Protein AF-A0A8S2SV08-F1 (afdb_monomer_lite)

Sequence (127 aa):
MDIYLVGAIEDIVTRWVYQTGHYVERRFGWDCHGLPVEYEIDKTLDIKGSEDVAKMDIATSTDHCRKIAMRYAQELEVMPYSMGCCTPLSNFEAGQNYKDTDDPIVWVSFSIVLDPTVKLVAWTTTP

pLDDT: mean 77.95, std 9.75, range [37.47, 92.69]

Organism: NCBI:txid392030

Foldseek 3Di:
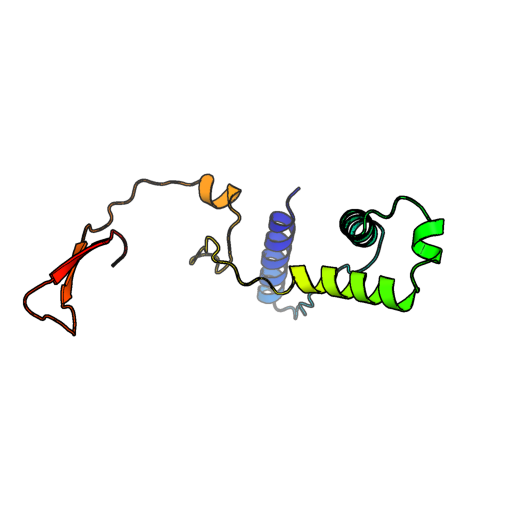DDPVVVVVVVVVVQVVCVVVVDDDDDDDDDDLDDDVLLVVVCVVVVPDDPVVVVVDDPVVSVVSSVVVSVVVVDDDDDFDADPVVRDGDDPVVVPPDDDDDDFDKDKDWDADPVHRVDIDIDIDSPD

Secondary structure (DSSP, 8-state):
--HHHHHHHHHHHHHHHHHTT------------SHHHHHHHHHHHT--SHHHHHHS-HHHHHHHHHHHHHHTTT------EETTTTEE--HHHHHTT--------EEEEEE-SS-TT-EEEEEES--

Structure (mmCIF, N/CA/C/O backbone):
data_AF-A0A8S2SV08-F1
#
_entry.id   AF-A0A8S2SV08-F1
#
loop_
_atom_site.group_PDB
_atom_site.id
_atom_site.type_symbol
_atom_site.label_atom_id
_atom_site.label_alt_id
_atom_site.label_comp_id
_atom_site.label_asym_id
_atom_site.label_entity_id
_atom_site.label_seq_id
_atom_site.pdbx_PDB_ins_code
_atom_site.Cartn_x
_atom_site.Cartn_y
_atom_site.Cartn_z
_atom_si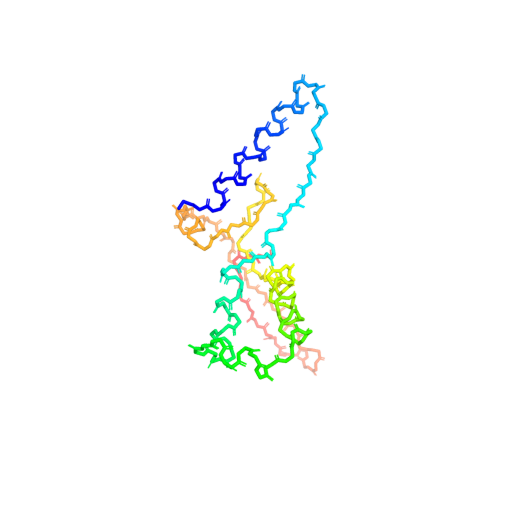te.occupancy
_atom_site.B_iso_or_equiv
_atom_site.auth_seq_id
_atom_site.auth_comp_id
_atom_site.auth_asym_id
_atom_site.auth_atom_id
_atom_site.pdbx_PDB_model_num
ATOM 1 N N . MET A 1 1 ? 17.886 5.014 -2.072 1.00 41.81 1 MET A N 1
ATOM 2 C CA . MET A 1 1 ? 17.356 6.346 -1.722 1.00 41.81 1 MET A CA 1
ATOM 3 C C . MET A 1 1 ? 15.935 6.331 -2.229 1.00 41.81 1 MET A C 1
ATOM 5 O O . MET A 1 1 ? 15.742 6.321 -3.437 1.00 41.81 1 MET A O 1
ATOM 9 N N . ASP A 1 2 ? 14.991 6.097 -1.326 1.00 37.47 2 ASP A N 1
ATOM 10 C CA . ASP A 1 2 ? 13.635 5.685 -1.684 1.00 37.47 2 ASP A CA 1
ATOM 11 C C . ASP A 1 2 ? 12.839 6.828 -2.314 1.00 37.47 2 ASP A C 1
ATOM 13 O O . ASP A 1 2 ? 12.913 7.972 -1.860 1.00 37.47 2 ASP A O 1
ATOM 17 N N . ILE A 1 3 ? 12.046 6.504 -3.339 1.00 53.31 3 ILE A N 1
ATOM 18 C CA . ILE A 1 3 ? 11.173 7.451 -4.054 1.00 53.31 3 ILE A CA 1
ATOM 19 C C . ILE A 1 3 ? 10.211 8.193 -3.104 1.00 53.31 3 ILE A C 1
ATOM 21 O O . ILE A 1 3 ? 9.775 9.306 -3.388 1.00 53.31 3 ILE A O 1
ATOM 25 N N . TYR A 1 4 ? 9.923 7.596 -1.945 1.00 49.12 4 TYR A N 1
ATOM 26 C CA . TYR A 1 4 ? 8.998 8.104 -0.935 1.00 49.12 4 TYR A CA 1
ATOM 27 C C . TYR A 1 4 ? 9.559 9.288 -0.142 1.00 49.12 4 TYR A C 1
ATOM 29 O O . TYR A 1 4 ? 8.818 10.220 0.167 1.00 49.12 4 TYR A O 1
ATOM 37 N N . LEU A 1 5 ? 10.871 9.311 0.126 1.00 65.62 5 LEU A N 1
ATOM 38 C CA . LEU A 1 5 ? 11.511 10.459 0.776 1.00 65.62 5 LEU A CA 1
ATOM 39 C C . LEU A 1 5 ? 11.442 11.693 -0.131 1.00 65.62 5 LEU A C 1
ATOM 41 O O . LEU A 1 5 ? 11.188 12.797 0.342 1.00 65.62 5 LEU A O 1
ATOM 45 N N . VAL A 1 6 ? 11.630 11.492 -1.437 1.00 71.31 6 VAL A N 1
ATOM 46 C CA . VAL A 1 6 ? 11.546 12.564 -2.435 1.00 71.31 6 VAL A CA 1
ATOM 47 C C . VAL A 1 6 ? 10.114 13.097 -2.519 1.00 71.31 6 VAL A C 1
ATOM 49 O O . VAL A 1 6 ? 9.914 14.299 -2.363 1.00 71.31 6 VAL A O 1
ATOM 52 N N . GLY A 1 7 ? 9.116 12.213 -2.637 1.00 72.25 7 GLY A N 1
ATOM 53 C CA . GLY A 1 7 ? 7.706 12.615 -2.686 1.00 72.25 7 GLY A CA 1
ATOM 54 C C . GLY A 1 7 ? 7.225 13.350 -1.426 1.00 72.25 7 GLY A C 1
ATOM 55 O O . GLY A 1 7 ? 6.528 14.358 -1.527 1.00 72.25 7 GLY A O 1
ATOM 56 N N . ALA A 1 8 ? 7.638 12.904 -0.234 1.00 76.19 8 ALA A N 1
ATOM 57 C CA . ALA A 1 8 ? 7.296 13.574 1.021 1.00 76.19 8 ALA A CA 1
ATOM 58 C C . ALA A 1 8 ? 7.920 14.976 1.121 1.00 76.19 8 ALA A C 1
ATOM 60 O O . ALA A 1 8 ? 7.260 15.922 1.553 1.00 76.19 8 ALA A O 1
ATOM 61 N N . ILE A 1 9 ? 9.177 15.132 0.694 1.00 78.81 9 ILE A N 1
ATOM 62 C CA . ILE A 1 9 ? 9.850 16.436 0.658 1.00 78.81 9 ILE A CA 1
ATOM 63 C C . ILE A 1 9 ? 9.143 17.376 -0.328 1.00 78.81 9 ILE A C 1
ATOM 65 O O . ILE A 1 9 ? 8.873 18.525 0.022 1.00 78.81 9 ILE A O 1
ATOM 69 N N . GLU A 1 10 ? 8.797 16.903 -1.527 1.00 81.81 10 GLU A N 1
ATOM 70 C CA . GLU A 1 10 ? 8.080 17.700 -2.531 1.00 81.81 10 GLU A CA 1
ATOM 71 C C . GLU A 1 10 ? 6.695 18.157 -2.033 1.00 81.81 10 GLU A C 1
ATOM 73 O O . GLU A 1 10 ? 6.328 19.326 -2.197 1.00 81.81 10 GLU A O 1
ATOM 78 N N . ASP A 1 11 ? 5.936 17.294 -1.350 1.00 83.00 11 ASP A N 1
ATOM 79 C CA . ASP A 1 11 ? 4.639 17.677 -0.775 1.00 83.00 11 ASP A CA 1
ATOM 80 C C . ASP A 1 11 ? 4.790 18.706 0.360 1.00 83.00 11 ASP A C 1
ATOM 82 O O . ASP A 1 11 ? 4.128 19.749 0.348 1.00 83.00 11 ASP A O 1
ATOM 86 N N . ILE A 1 12 ? 5.716 18.481 1.301 1.00 83.44 12 ILE A N 1
ATOM 87 C CA . ILE A 1 12 ? 5.975 19.401 2.423 1.00 83.44 12 ILE A CA 1
ATOM 88 C C . ILE A 1 12 ? 6.385 20.785 1.909 1.00 83.44 12 ILE A C 1
ATOM 90 O O . ILE A 1 12 ? 5.833 21.802 2.342 1.00 83.44 12 ILE A O 1
ATOM 94 N N . VAL A 1 13 ? 7.323 20.837 0.961 1.00 87.00 13 VAL A N 1
ATOM 95 C CA . VAL A 1 13 ? 7.821 22.097 0.399 1.00 87.00 13 VAL A CA 1
ATOM 96 C C . VAL A 1 13 ? 6.707 22.826 -0.346 1.00 87.00 13 VAL A C 1
ATOM 98 O O . VAL A 1 13 ? 6.473 24.008 -0.093 1.00 87.00 13 VAL A O 1
ATOM 101 N N . THR A 1 14 ? 5.959 22.143 -1.218 1.00 81.69 14 THR A N 1
ATOM 102 C CA . THR A 1 14 ? 4.886 22.804 -1.978 1.00 81.69 14 THR A CA 1
ATOM 103 C C . THR A 1 14 ? 3.746 23.296 -1.080 1.00 81.69 14 THR A C 1
ATOM 105 O O . THR A 1 14 ? 3.138 24.327 -1.376 1.00 81.69 14 THR A O 1
ATOM 108 N N . ARG A 1 15 ? 3.440 22.608 0.031 1.00 82.56 15 ARG A N 1
ATOM 109 C CA . ARG A 1 15 ? 2.463 23.069 1.038 1.00 82.56 15 ARG A CA 1
ATOM 110 C C . ARG A 1 15 ? 2.940 24.307 1.785 1.00 82.56 15 ARG A C 1
ATOM 112 O O . ARG A 1 15 ? 2.164 25.249 1.937 1.00 82.56 15 ARG A O 1
ATOM 119 N N . TRP A 1 16 ? 4.201 24.326 2.206 1.00 85.81 16 TRP A N 1
ATOM 120 C CA . TRP A 1 16 ? 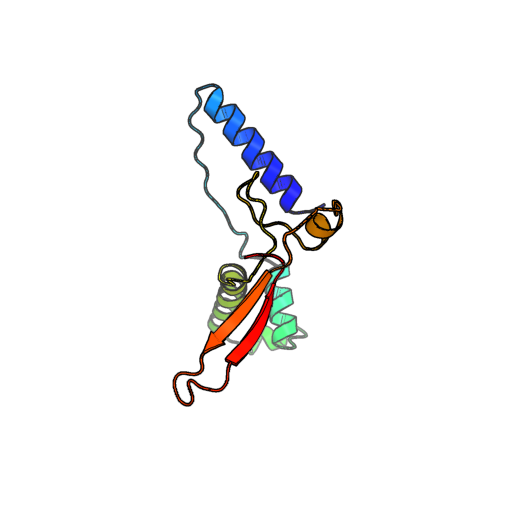4.795 25.491 2.857 1.00 85.81 16 TRP A CA 1
ATOM 121 C C . TRP A 1 16 ? 4.781 26.717 1.929 1.00 85.81 16 TRP A C 1
ATOM 123 O O . TRP A 1 16 ? 4.331 27.794 2.321 1.00 85.81 16 TRP A O 1
ATOM 133 N N . VAL A 1 17 ? 5.161 26.546 0.657 1.00 86.62 17 VAL A N 1
ATOM 134 C CA . VAL A 1 17 ? 5.121 27.625 -0.347 1.00 86.62 17 VAL A CA 1
ATOM 135 C C . VAL A 1 17 ? 3.687 28.125 -0.579 1.00 86.62 17 VAL A C 1
ATOM 137 O O . VAL A 1 17 ? 3.462 29.332 -0.647 1.00 86.62 17 VAL A O 1
ATOM 140 N N . TYR A 1 18 ? 2.692 27.236 -0.596 1.00 86.25 18 TYR A N 1
ATOM 141 C CA . TYR A 1 18 ? 1.286 27.640 -0.693 1.00 86.25 18 TYR A CA 1
ATOM 142 C C . TYR A 1 18 ? 0.820 28.466 0.521 1.00 86.25 18 TYR A C 1
ATOM 144 O O . TYR A 1 18 ? 0.161 29.493 0.364 1.00 86.25 18 TYR A O 1
ATOM 152 N N . GLN A 1 19 ? 1.212 28.072 1.738 1.00 87.25 19 GLN A N 1
ATOM 153 C CA . GLN A 1 19 ? 0.885 28.805 2.971 1.00 87.25 19 GLN A CA 1
ATOM 154 C C . GLN A 1 19 ? 1.526 30.199 3.046 1.00 87.25 19 GLN A C 1
ATOM 156 O O . GLN A 1 19 ? 0.990 31.079 3.714 1.00 87.25 19 GLN A O 1
ATOM 161 N N . THR A 1 20 ? 2.635 30.429 2.338 1.00 90.94 20 THR A N 1
ATOM 162 C CA . THR A 1 20 ? 3.275 31.755 2.237 1.00 90.94 20 THR A CA 1
ATOM 163 C C . THR A 1 20 ? 2.620 32.680 1.200 1.00 90.94 20 THR A C 1
ATOM 165 O O . THR A 1 20 ? 3.116 33.780 0.969 1.00 90.94 20 THR A O 1
ATOM 168 N N . GLY A 1 21 ? 1.494 32.272 0.599 1.00 90.69 21 GLY A N 1
ATOM 169 C CA . GLY A 1 21 ? 0.694 33.096 -0.316 1.00 90.69 21 GLY A CA 1
ATOM 170 C C . GLY A 1 21 ? 1.013 32.913 -1.802 1.00 90.69 21 GLY A C 1
ATOM 171 O O . GLY A 1 21 ? 0.504 33.668 -2.629 1.00 90.69 21 GLY A O 1
ATOM 172 N N . HIS A 1 22 ? 1.831 31.922 -2.161 1.00 92.00 22 HIS A N 1
ATOM 173 C CA . HIS A 1 22 ? 2.180 31.634 -3.551 1.00 92.00 22 HIS A CA 1
ATOM 174 C C . HIS A 1 22 ? 1.219 30.612 -4.170 1.00 92.00 22 HIS A C 1
ATOM 176 O O . HIS A 1 22 ? 0.785 29.658 -3.523 1.00 92.00 22 HIS A O 1
ATOM 182 N N . TYR A 1 23 ? 0.929 30.765 -5.461 1.00 88.19 23 TYR A N 1
ATOM 183 C CA . TYR A 1 23 ? 0.210 29.749 -6.225 1.00 88.19 23 TYR A CA 1
ATOM 184 C C . TYR A 1 23 ? 1.189 28.681 -6.722 1.00 88.19 23 TYR A C 1
ATOM 186 O O . TYR A 1 23 ? 2.136 28.994 -7.442 1.00 88.19 23 TYR A O 1
ATOM 194 N N . VAL A 1 24 ? 0.956 27.424 -6.336 1.00 83.25 24 VAL A N 1
ATOM 195 C CA . VAL A 1 24 ? 1.801 26.284 -6.717 1.00 83.25 24 VAL A CA 1
ATOM 196 C C . VAL A 1 24 ? 0.970 25.286 -7.509 1.00 83.25 24 VAL A C 1
ATOM 198 O O . VAL A 1 24 ? 0.114 24.594 -6.952 1.00 83.25 24 VAL A O 1
ATOM 201 N N . GLU A 1 25 ? 1.234 25.206 -8.811 1.00 83.44 25 GLU A N 1
ATOM 202 C CA . GLU A 1 25 ? 0.655 24.187 -9.681 1.00 83.44 25 GLU A CA 1
ATOM 203 C C . GLU A 1 25 ? 1.413 22.865 -9.503 1.00 83.44 25 GLU A C 1
ATOM 205 O O . GLU A 1 25 ? 2.636 22.817 -9.626 1.00 83.44 25 GLU A O 1
ATOM 210 N N . ARG A 1 26 ? 0.688 21.783 -9.206 1.00 81.44 26 ARG A N 1
ATOM 211 C CA . ARG A 1 26 ? 1.256 20.441 -9.031 1.00 81.44 26 ARG A CA 1
ATOM 212 C C . ARG A 1 26 ? 0.836 19.576 -10.214 1.00 81.44 26 ARG A C 1
ATOM 214 O O . ARG A 1 26 ? -0.327 19.187 -10.295 1.00 81.44 26 ARG A O 1
ATOM 221 N N . ARG A 1 27 ? 1.763 19.288 -11.133 1.00 75.81 27 ARG A N 1
ATOM 222 C CA . ARG A 1 27 ? 1.540 18.350 -12.244 1.00 75.81 27 ARG A CA 1
ATOM 223 C C . ARG A 1 27 ? 2.394 17.114 -12.050 1.00 75.81 27 ARG A C 1
ATOM 225 O O . ARG A 1 27 ? 3.612 17.214 -11.964 1.00 75.81 27 ARG A O 1
ATOM 232 N N . PHE A 1 28 ? 1.737 15.964 -12.006 1.00 71.62 28 PHE A N 1
ATOM 233 C CA . PHE A 1 28 ? 2.422 14.686 -11.930 1.00 71.62 28 PHE A CA 1
ATOM 234 C C . PHE A 1 28 ? 2.968 14.306 -13.312 1.00 71.62 28 PHE A C 1
ATOM 236 O O . PHE A 1 28 ? 2.249 14.405 -14.308 1.00 71.62 28 PHE A O 1
ATOM 243 N N . GLY A 1 29 ? 4.233 13.893 -13.369 1.00 75.19 29 GLY A N 1
ATOM 244 C CA . GLY A 1 29 ? 4.902 13.442 -14.585 1.00 75.19 29 GLY A CA 1
ATOM 245 C C . GLY A 1 29 ? 5.419 12.023 -14.405 1.00 75.19 29 GLY A C 1
ATOM 246 O O . GLY A 1 29 ? 5.971 11.695 -13.360 1.00 75.19 29 GLY A O 1
ATOM 247 N N . TRP A 1 30 ? 5.239 11.195 -15.427 1.00 74.00 30 TRP A N 1
ATOM 248 C CA . TRP A 1 30 ? 5.806 9.853 -15.485 1.00 74.00 30 TRP A CA 1
ATOM 249 C C . TRP A 1 30 ? 6.944 9.843 -16.498 1.00 74.00 30 TRP A C 1
ATOM 251 O O . TRP A 1 30 ? 6.782 10.365 -17.604 1.00 74.00 30 TRP A O 1
ATOM 261 N N . ASP A 1 31 ? 8.074 9.241 -16.136 1.00 73.88 31 ASP A N 1
ATOM 262 C CA . ASP A 1 31 ? 9.104 8.904 -17.113 1.00 73.88 31 ASP A CA 1
ATOM 263 C C . ASP A 1 31 ? 8.756 7.550 -17.737 1.00 73.88 31 ASP A C 1
ATOM 265 O O . ASP A 1 31 ? 8.875 6.501 -17.106 1.00 73.88 31 ASP A O 1
ATOM 269 N N . CYS A 1 32 ? 8.215 7.591 -18.953 1.00 69.62 32 CYS A N 1
ATOM 270 C CA . CYS A 1 32 ? 7.719 6.410 -19.659 1.00 69.62 32 CYS A CA 1
ATOM 271 C C . CYS A 1 32 ? 8.684 5.913 -20.742 1.00 69.62 32 CYS A C 1
ATOM 273 O O . CYS A 1 32 ? 8.310 5.036 -21.522 1.00 69.62 32 CYS A O 1
ATOM 275 N N . HIS A 1 33 ? 9.883 6.493 -20.842 1.00 74.31 33 HIS A N 1
ATOM 276 C CA . HIS A 1 33 ? 10.848 6.178 -21.891 1.00 74.31 33 HIS A CA 1
ATOM 277 C C . HIS A 1 33 ? 12.173 5.665 -21.319 1.00 74.31 33 HIS A C 1
ATOM 279 O O . HIS A 1 33 ? 12.507 5.869 -20.157 1.00 74.31 33 HIS A O 1
ATOM 285 N N . GLY A 1 34 ? 12.959 5.031 -22.190 1.00 77.50 34 GLY A N 1
ATOM 286 C CA . GLY A 1 34 ? 14.353 4.699 -21.931 1.00 77.50 34 GLY A CA 1
ATOM 287 C C . GLY A 1 34 ? 14.618 3.241 -21.566 1.00 77.50 34 GLY A C 1
ATOM 288 O O . GLY A 1 34 ? 13.721 2.407 -21.438 1.00 77.50 34 GLY A O 1
ATOM 289 N N . LEU A 1 35 ? 15.911 2.977 -21.375 1.00 73.00 35 LEU A N 1
ATOM 290 C CA . LEU A 1 35 ? 16.495 1.655 -21.142 1.00 73.00 35 LEU A CA 1
ATOM 291 C C . LEU A 1 35 ? 15.839 0.841 -20.010 1.00 73.00 35 LEU A C 1
ATOM 293 O O . LEU A 1 35 ? 15.756 -0.372 -20.164 1.00 73.00 35 LEU A O 1
ATOM 297 N N . PRO A 1 36 ? 15.363 1.426 -18.890 1.00 73.00 36 PRO A N 1
ATOM 298 C CA . PRO A 1 36 ? 14.710 0.640 -17.842 1.00 73.00 36 PRO A CA 1
ATOM 299 C C . PRO A 1 36 ? 13.411 -0.031 -18.306 1.00 73.00 36 PRO A C 1
ATOM 301 O O . PRO A 1 36 ? 13.198 -1.205 -18.018 1.00 73.00 36 PRO A O 1
ATOM 304 N N . VAL A 1 37 ? 12.577 0.693 -19.061 1.00 72.12 37 VAL A N 1
ATOM 305 C CA . VAL A 1 37 ? 11.311 0.168 -19.599 1.00 72.12 37 VAL A CA 1
ATOM 306 C C . VAL A 1 37 ? 11.591 -0.866 -20.689 1.00 72.12 37 VAL A C 1
ATOM 308 O O . VAL A 1 37 ? 10.985 -1.933 -20.695 1.00 72.12 37 VAL A O 1
ATOM 311 N N . GLU A 1 38 ? 12.554 -0.587 -21.570 1.00 76.50 38 GLU A N 1
ATOM 312 C CA . GLU A 1 38 ? 12.981 -1.515 -22.628 1.00 76.50 38 GLU A CA 1
ATOM 313 C C . GLU A 1 38 ? 13.544 -2.821 -22.044 1.00 76.50 38 GLU A C 1
ATOM 315 O O . GLU A 1 38 ? 13.182 -3.910 -22.480 1.00 76.50 38 GLU A O 1
ATOM 320 N N . TYR A 1 39 ? 14.333 -2.739 -20.972 1.00 79.00 39 TYR A N 1
ATOM 321 C CA . TYR A 1 39 ? 14.927 -3.907 -20.324 1.00 79.00 39 TYR A CA 1
ATOM 322 C C . TYR A 1 39 ? 13.898 -4.833 -19.649 1.00 79.00 39 TYR A C 1
ATOM 324 O O . TYR A 1 39 ? 14.075 -6.054 -19.615 1.00 79.00 39 TYR A O 1
ATOM 332 N N . GLU A 1 40 ? 12.807 -4.287 -19.103 1.00 76.25 40 GLU A N 1
ATOM 333 C CA . GLU A 1 40 ? 11.705 -5.098 -18.564 1.00 76.25 40 GLU A CA 1
ATOM 334 C C . GLU A 1 40 ? 10.942 -5.846 -19.664 1.00 76.25 40 GLU A C 1
ATOM 336 O O . GLU A 1 40 ? 10.525 -6.994 -19.473 1.00 76.25 40 GLU A O 1
ATOM 341 N N . ILE A 1 41 ? 10.804 -5.231 -20.836 1.00 78.44 41 ILE A N 1
ATOM 342 C CA . ILE A 1 41 ? 10.192 -5.851 -22.016 1.00 78.44 41 ILE A CA 1
ATOM 343 C C . ILE A 1 41 ? 11.087 -6.958 -22.550 1.00 78.44 41 ILE A C 1
ATOM 345 O O . ILE A 1 41 ? 10.601 -8.066 -22.779 1.00 78.44 41 ILE A O 1
ATOM 349 N N . ASP A 1 42 ? 12.389 -6.692 -22.661 1.00 79.50 42 ASP A N 1
ATOM 350 C CA . ASP A 1 42 ? 13.377 -7.662 -23.125 1.00 79.50 42 ASP A CA 1
ATOM 351 C C . ASP A 1 42 ? 13.383 -8.914 -22.243 1.00 79.50 42 ASP A C 1
ATOM 353 O O . ASP A 1 42 ? 13.415 -10.036 -22.747 1.00 79.50 42 ASP A O 1
ATOM 357 N N . LYS A 1 43 ? 13.243 -8.746 -20.921 1.00 80.19 43 LYS A N 1
ATOM 358 C CA . LYS A 1 43 ? 13.062 -9.866 -19.984 1.00 80.19 43 LYS A CA 1
ATOM 359 C C . LYS A 1 43 ? 11.758 -10.625 -20.194 1.00 80.19 43 LYS A C 1
ATOM 361 O O . LYS A 1 43 ? 11.742 -11.848 -20.095 1.00 80.19 43 LYS A O 1
ATOM 366 N N . THR A 1 44 ? 10.663 -9.910 -20.432 1.00 79.56 44 THR A N 1
ATOM 367 C CA . THR A 1 44 ? 9.331 -10.515 -20.574 1.00 79.56 44 THR A CA 1
ATOM 368 C C . THR A 1 44 ? 9.201 -11.289 -21.889 1.00 79.56 44 THR A C 1
ATOM 370 O O . THR A 1 44 ? 8.471 -12.276 -21.955 1.00 79.56 44 THR A O 1
ATOM 373 N N . LEU A 1 45 ? 9.925 -10.862 -22.925 1.00 79.00 45 LEU A N 1
ATOM 374 C CA . LEU A 1 45 ? 9.892 -11.432 -24.273 1.00 79.00 45 LEU A CA 1
ATOM 375 C C . LEU A 1 45 ? 11.129 -12.297 -24.610 1.00 79.00 45 LEU A C 1
ATOM 377 O O . LEU A 1 45 ? 11.221 -12.790 -25.731 1.00 79.00 45 LEU A O 1
ATOM 381 N N . ASP A 1 46 ? 12.047 -12.503 -23.654 1.00 78.75 46 ASP A N 1
ATOM 382 C CA . ASP A 1 46 ? 13.348 -13.195 -23.803 1.00 78.75 46 ASP A CA 1
ATOM 383 C C . ASP A 1 46 ? 14.178 -12.702 -25.007 1.00 78.75 46 ASP A C 1
ATOM 385 O O . ASP A 1 46 ? 14.812 -13.478 -25.725 1.00 78.75 46 ASP A O 1
ATOM 389 N N . ILE A 1 47 ? 14.175 -11.388 -25.236 1.00 74.94 47 ILE A N 1
ATOM 390 C CA . ILE A 1 47 ? 14.933 -10.742 -26.310 1.00 74.94 47 ILE A CA 1
ATOM 391 C C . ILE A 1 47 ? 16.383 -10.582 -25.848 1.00 74.94 47 ILE A C 1
ATOM 393 O O . ILE A 1 47 ? 16.663 -9.988 -24.809 1.00 74.94 47 ILE A O 1
ATOM 397 N N . LYS A 1 48 ? 17.330 -11.126 -26.623 1.00 73.94 48 LYS A N 1
ATOM 398 C CA . LYS A 1 48 ? 18.764 -11.142 -26.268 1.00 73.94 48 LYS A CA 1
ATOM 399 C C . LYS A 1 48 ? 19.616 -10.200 -27.114 1.00 73.94 48 LYS A C 1
ATOM 401 O O . LYS A 1 48 ? 20.784 -9.993 -26.790 1.00 73.94 48 LYS A O 1
ATOM 406 N N . GLY A 1 49 ? 19.060 -9.628 -28.183 1.00 75.06 49 GLY A N 1
ATOM 407 C CA . GLY A 1 49 ? 19.804 -8.745 -29.074 1.00 75.06 49 GLY A CA 1
ATOM 408 C C . GLY A 1 49 ? 18.946 -7.958 -30.061 1.00 75.06 49 GLY A C 1
ATOM 409 O O . GLY A 1 49 ? 17.753 -8.200 -30.235 1.00 75.06 49 GLY A O 1
ATOM 410 N N . SER A 1 50 ? 19.600 -7.020 -30.747 1.00 68.75 50 SER A N 1
ATOM 411 C CA . SER A 1 50 ? 18.985 -6.093 -31.707 1.00 68.75 50 SER A CA 1
ATOM 412 C C . SER A 1 50 ? 18.371 -6.776 -32.933 1.00 68.75 50 SER A C 1
ATOM 414 O O . SER A 1 50 ? 17.447 -6.232 -33.534 1.00 68.75 50 SER A O 1
ATOM 416 N N . GLU A 1 51 ? 18.840 -7.971 -33.298 1.00 72.44 51 GLU A N 1
ATOM 417 C CA . GLU A 1 51 ? 18.267 -8.746 -34.406 1.00 72.44 51 GLU A CA 1
ATOM 418 C C . GLU A 1 51 ? 16.863 -9.272 -34.095 1.00 72.44 51 GLU A C 1
ATOM 420 O O . GLU A 1 51 ? 16.034 -9.385 -34.995 1.00 72.44 51 GLU A O 1
ATOM 425 N N . ASP A 1 52 ? 16.575 -9.577 -32.830 1.00 68.31 52 ASP A N 1
ATOM 426 C CA . ASP A 1 52 ? 15.264 -10.069 -32.407 1.00 68.31 52 ASP A CA 1
ATOM 427 C C . ASP A 1 52 ? 14.261 -8.918 -32.267 1.00 68.31 52 ASP A C 1
ATOM 429 O O . ASP A 1 52 ? 13.098 -9.065 -32.644 1.00 68.31 52 ASP A O 1
ATOM 433 N N . VAL A 1 53 ? 14.739 -7.733 -31.872 1.00 66.06 53 VAL A N 1
ATOM 434 C CA . VAL A 1 53 ? 13.957 -6.487 -31.927 1.00 66.06 53 VAL A CA 1
ATOM 435 C C . VAL A 1 53 ? 13.603 -6.127 -33.370 1.00 66.06 53 VAL A C 1
ATOM 437 O O . VAL A 1 53 ? 12.494 -5.678 -33.618 1.00 66.06 53 VAL A O 1
ATOM 440 N N . ALA A 1 54 ? 14.497 -6.374 -34.334 1.00 71.44 54 ALA A N 1
ATOM 441 C CA . ALA A 1 54 ? 14.237 -6.114 -35.752 1.00 71.44 54 ALA A CA 1
ATOM 442 C C . ALA A 1 54 ? 13.234 -7.096 -36.392 1.00 71.44 54 ALA A C 1
ATOM 444 O O . ALA A 1 54 ? 12.636 -6.777 -37.420 1.00 71.44 54 ALA A O 1
ATOM 445 N N . LYS A 1 55 ? 13.049 -8.289 -35.808 1.00 77.81 55 LYS A N 1
ATOM 446 C CA . LYS A 1 55 ? 12.005 -9.248 -36.220 1.00 77.81 55 LYS A CA 1
ATOM 447 C C . LYS A 1 55 ? 10.633 -8.864 -35.670 1.00 77.81 55 LYS A C 1
ATOM 449 O O . LYS A 1 55 ? 9.620 -9.209 -36.279 1.00 77.81 55 LYS A O 1
ATOM 454 N N . MET A 1 56 ? 10.596 -8.178 -34.529 1.00 68.94 56 MET A N 1
ATOM 455 C CA . MET A 1 56 ? 9.386 -7.543 -34.024 1.00 68.94 56 MET A CA 1
ATOM 456 C C . MET A 1 56 ? 9.125 -6.237 -34.774 1.00 68.94 56 MET A C 1
ATOM 458 O O . MET A 1 56 ? 10.019 -5.434 -35.015 1.00 68.94 56 MET A O 1
ATOM 462 N N . ASP A 1 57 ? 7.871 -6.008 -35.149 1.00 78.31 57 ASP A N 1
ATOM 463 C CA . ASP A 1 57 ? 7.490 -4.722 -35.718 1.00 78.31 57 ASP A CA 1
ATOM 464 C C . ASP A 1 57 ? 7.582 -3.614 -34.651 1.00 78.31 57 ASP A C 1
ATOM 466 O O . ASP A 1 57 ? 7.177 -3.804 -33.496 1.00 78.31 57 ASP A O 1
ATOM 470 N N . ILE A 1 58 ? 8.076 -2.436 -35.043 1.00 75.06 58 ILE A N 1
ATOM 471 C CA . ILE A 1 58 ? 8.327 -1.294 -34.143 1.00 75.06 58 ILE A CA 1
ATOM 472 C C . ILE A 1 58 ? 7.028 -0.858 -33.450 1.00 75.06 58 ILE A C 1
ATOM 474 O O . ILE A 1 58 ? 7.034 -0.480 -32.272 1.00 75.06 58 ILE A O 1
ATOM 478 N N . ALA A 1 59 ? 5.895 -0.958 -34.154 1.00 80.25 59 ALA A N 1
ATOM 479 C CA . ALA A 1 59 ? 4.589 -0.627 -33.596 1.00 80.25 59 ALA A CA 1
ATOM 480 C C . ALA A 1 59 ? 4.191 -1.579 -32.458 1.00 80.25 59 ALA A C 1
ATOM 482 O O . ALA A 1 59 ? 3.634 -1.139 -31.453 1.00 80.25 59 ALA A O 1
ATOM 483 N N . THR A 1 60 ? 4.528 -2.865 -32.586 1.00 81.12 60 THR A N 1
ATOM 484 C CA . THR A 1 60 ? 4.220 -3.885 -31.573 1.00 81.12 60 THR A CA 1
ATOM 485 C C . THR A 1 60 ? 5.072 -3.674 -30.322 1.00 81.12 60 THR A C 1
ATOM 487 O O . THR A 1 60 ? 4.542 -3.678 -29.213 1.00 81.12 60 THR A O 1
ATOM 490 N N . SER A 1 61 ? 6.368 -3.393 -30.491 1.00 73.38 61 SER A N 1
ATOM 491 C CA . SER A 1 61 ? 7.271 -3.092 -29.370 1.00 73.38 61 SER A CA 1
ATOM 492 C C . SER A 1 61 ? 6.817 -1.852 -28.586 1.00 73.38 61 SER A C 1
ATOM 494 O O . SER A 1 61 ? 6.667 -1.895 -27.365 1.00 73.38 61 SER A O 1
ATOM 496 N N . THR A 1 62 ? 6.449 -0.779 -29.291 1.00 78.31 62 THR A N 1
ATOM 497 C CA . THR A 1 62 ? 5.970 0.466 -28.663 1.00 78.31 62 THR A CA 1
ATOM 498 C C . THR A 1 62 ? 4.675 0.256 -27.862 1.00 78.31 62 THR A C 1
ATOM 500 O O . THR A 1 62 ? 4.489 0.855 -26.799 1.00 78.31 62 THR A O 1
ATOM 503 N N . ASP A 1 63 ? 3.772 -0.604 -28.343 1.00 84.94 63 ASP A N 1
ATOM 504 C CA . ASP A 1 63 ? 2.535 -0.947 -27.631 1.00 84.94 63 ASP A CA 1
ATOM 505 C C . ASP A 1 63 ? 2.815 -1.748 -26.349 1.00 84.94 63 ASP A C 1
ATOM 507 O O . ASP A 1 63 ? 2.194 -1.508 -25.310 1.00 84.94 63 ASP A O 1
ATOM 511 N N . HIS A 1 64 ? 3.807 -2.641 -26.379 1.00 81.69 64 HIS A N 1
ATOM 512 C CA . HIS A 1 64 ? 4.277 -3.336 -25.182 1.00 81.69 64 HIS A CA 1
ATOM 513 C C . HIS A 1 64 ? 4.902 -2.376 -24.159 1.00 81.69 64 HIS A C 1
ATOM 515 O O . HIS A 1 64 ? 4.527 -2.452 -22.986 1.00 81.69 64 HIS A O 1
ATOM 521 N N . CYS A 1 65 ? 5.740 -1.417 -24.582 1.00 77.50 65 CYS A N 1
ATOM 522 C CA . CYS A 1 65 ? 6.271 -0.372 -23.691 1.00 77.50 65 CYS A CA 1
ATOM 523 C C . CYS A 1 65 ? 5.149 0.401 -22.998 1.00 77.50 65 CYS A C 1
ATOM 525 O O . CYS A 1 65 ? 5.152 0.573 -21.777 1.00 77.50 65 CYS A O 1
ATOM 527 N N . ARG A 1 66 ? 4.144 0.825 -23.773 1.00 80.12 66 ARG A N 1
ATOM 528 C CA . ARG A 1 66 ? 2.995 1.566 -23.247 1.00 80.12 66 ARG A CA 1
ATOM 529 C C . ARG A 1 66 ? 2.193 0.733 -22.245 1.00 80.12 66 ARG A C 1
ATOM 531 O O . ARG A 1 66 ? 1.763 1.270 -21.228 1.00 80.12 66 ARG A O 1
ATOM 538 N N . LYS A 1 67 ? 1.993 -0.562 -22.500 1.00 81.38 67 LYS A N 1
ATOM 539 C CA . LYS A 1 67 ? 1.258 -1.451 -21.584 1.00 81.38 67 LYS A CA 1
ATOM 540 C C . LYS A 1 67 ? 1.975 -1.643 -20.255 1.00 81.38 67 LYS A C 1
ATOM 542 O O . LYS A 1 67 ? 1.310 -1.622 -19.226 1.00 81.38 67 LYS A O 1
ATOM 547 N N . ILE A 1 68 ? 3.298 -1.795 -20.258 1.00 77.00 68 ILE A N 1
ATOM 548 C CA . ILE A 1 68 ? 4.070 -1.920 -19.015 1.00 77.00 68 ILE A CA 1
ATOM 549 C C . ILE A 1 68 ? 4.036 -0.610 -18.226 1.00 77.00 68 ILE A C 1
ATOM 551 O O . ILE A 1 68 ? 3.717 -0.633 -17.041 1.00 77.00 68 ILE A O 1
ATOM 555 N N . ALA A 1 69 ? 4.243 0.532 -18.889 1.00 72.56 69 ALA A N 1
ATOM 556 C CA . ALA A 1 69 ? 4.143 1.840 -18.238 1.00 72.56 69 ALA A CA 1
ATOM 557 C C . ALA A 1 69 ? 2.762 2.066 -17.587 1.00 72.56 69 ALA A C 1
ATOM 559 O O . ALA A 1 69 ? 2.670 2.599 -16.485 1.00 72.56 69 ALA A O 1
ATOM 560 N N . MET A 1 70 ? 1.685 1.617 -18.240 1.00 71.25 70 MET A N 1
ATOM 561 C CA . MET A 1 70 ? 0.319 1.736 -17.715 1.00 71.25 70 MET A CA 1
ATOM 562 C C . MET A 1 70 ? -0.028 0.677 -16.660 1.00 71.25 70 MET A C 1
ATOM 564 O O . MET A 1 70 ? -0.887 0.932 -15.820 1.00 71.25 70 MET A O 1
ATOM 568 N N . ARG A 1 71 ? 0.631 -0.489 -16.664 1.00 68.25 71 ARG A N 1
ATOM 569 C CA . ARG A 1 71 ? 0.410 -1.553 -15.672 1.00 68.25 71 ARG A CA 1
ATOM 570 C C . ARG A 1 71 ? 0.711 -1.060 -14.260 1.00 68.25 71 ARG A C 1
ATOM 572 O O . ARG A 1 71 ? -0.127 -1.204 -13.377 1.00 68.25 71 ARG A O 1
ATOM 579 N N . TYR A 1 72 ? 1.850 -0.398 -14.079 1.00 62.94 72 TYR A N 1
ATOM 580 C CA . TYR A 1 72 ? 2.239 0.173 -12.788 1.00 62.94 72 TYR A CA 1
ATOM 581 C C . TYR A 1 72 ? 1.349 1.343 -12.339 1.00 62.94 72 TYR A C 1
ATOM 583 O O . TYR A 1 72 ? 1.376 1.721 -11.172 1.00 62.94 72 TYR A O 1
ATOM 591 N N . ALA A 1 73 ? 0.540 1.910 -13.239 1.00 62.50 73 ALA A N 1
ATOM 592 C CA . ALA A 1 73 ? -0.391 2.986 -12.915 1.00 62.50 73 ALA A CA 1
ATOM 593 C C . ALA A 1 73 ? -1.763 2.489 -12.415 1.00 62.50 73 ALA A C 1
ATOM 595 O O . ALA A 1 73 ? -2.548 3.302 -11.928 1.00 62.50 73 ALA A O 1
ATOM 596 N N . GLN A 1 74 ? -2.090 1.196 -12.563 1.00 53.28 74 GLN A N 1
ATOM 597 C CA . GLN A 1 74 ? -3.468 0.695 -12.423 1.00 53.28 74 GLN A CA 1
ATOM 598 C C . GLN A 1 74 ? -3.705 -0.359 -11.333 1.00 53.28 74 GLN A C 1
ATOM 600 O O . GLN A 1 74 ? -4.856 -0.749 -11.130 1.00 53.28 74 GLN A O 1
ATOM 605 N N . GLU A 1 75 ? -2.683 -0.825 -10.618 1.00 57.31 75 GLU A N 1
ATOM 606 C CA . GLU A 1 75 ? -2.870 -1.861 -9.595 1.00 57.31 75 GLU A CA 1
ATOM 607 C C . GLU A 1 75 ? -3.465 -1.258 -8.299 1.00 57.31 75 GLU A C 1
ATOM 609 O O . GLU A 1 75 ? -2.824 -0.501 -7.573 1.00 57.31 75 GLU A O 1
ATOM 614 N N . LEU A 1 76 ? -4.744 -1.569 -8.033 1.00 56.62 76 LEU A N 1
ATOM 615 C CA . LEU A 1 76 ? -5.426 -1.303 -6.761 1.00 56.62 76 LEU A CA 1
ATOM 616 C C . LEU A 1 76 ? -5.192 -2.488 -5.821 1.00 56.62 76 LEU A C 1
ATOM 618 O O . LEU A 1 76 ? -5.915 -3.484 -5.873 1.00 56.62 76 LEU A O 1
ATOM 622 N N . GLU A 1 77 ? -4.186 -2.371 -4.963 1.00 65.25 77 GLU A N 1
ATOM 623 C CA . GLU A 1 77 ? -3.858 -3.376 -3.951 1.00 65.25 77 GLU A CA 1
ATOM 624 C C . GLU A 1 77 ? -4.243 -2.914 -2.540 1.00 65.25 77 GLU A C 1
ATOM 626 O O . GLU A 1 77 ? -4.328 -1.717 -2.246 1.00 65.25 77 GLU A O 1
ATOM 631 N N . VAL A 1 78 ? -4.480 -3.878 -1.643 1.00 75.00 78 VAL A N 1
ATOM 632 C CA . VAL A 1 78 ? -4.651 -3.591 -0.214 1.00 75.00 78 VAL A CA 1
ATOM 633 C C . VAL A 1 78 ? -3.281 -3.253 0.363 1.00 75.00 78 VAL A C 1
ATOM 635 O O . VAL A 1 78 ? -2.410 -4.114 0.448 1.00 75.00 78 VAL A O 1
ATOM 638 N N . MET A 1 79 ? -3.108 -1.997 0.766 1.00 81.00 79 MET A N 1
ATOM 639 C CA . MET A 1 79 ? -1.840 -1.457 1.256 1.00 81.00 79 MET A CA 1
ATOM 640 C C . MET A 1 79 ? -1.996 -0.955 2.698 1.00 81.00 79 MET A C 1
ATOM 642 O O . MET A 1 79 ? -3.060 -0.427 3.044 1.00 81.00 79 MET A O 1
ATOM 646 N N . PRO A 1 80 ? -0.954 -1.059 3.544 1.00 79.12 80 PRO A N 1
ATOM 647 C CA . PRO A 1 80 ? -0.933 -0.382 4.835 1.00 79.12 80 PRO A CA 1
ATOM 648 C C . PRO A 1 80 ? -1.148 1.122 4.629 1.00 79.12 80 PRO A C 1
ATOM 650 O O . PRO A 1 80 ? -0.513 1.728 3.768 1.00 79.12 80 PRO A O 1
ATOM 653 N N . TYR A 1 81 ? -2.049 1.737 5.394 1.00 83.19 81 TYR A N 1
ATOM 654 C CA . TYR A 1 81 ? -2.445 3.130 5.178 1.00 83.19 81 TYR A CA 1
ATOM 655 C C . TYR A 1 81 ? -2.361 3.940 6.469 1.00 83.19 81 TYR A C 1
ATOM 657 O O . TYR A 1 81 ? -2.899 3.545 7.504 1.00 83.19 81 TYR A O 1
ATOM 665 N N . SER A 1 82 ? -1.705 5.100 6.403 1.00 82.19 82 SER A N 1
ATOM 666 C CA . SER A 1 82 ? -1.642 6.035 7.524 1.00 82.19 82 SER A CA 1
ATOM 667 C C . SER A 1 82 ? -2.794 7.028 7.448 1.00 82.19 82 SER A C 1
ATOM 669 O O . SER A 1 82 ? -2.815 7.908 6.586 1.00 82.19 82 SER A O 1
ATOM 671 N N . MET A 1 83 ? -3.724 6.951 8.401 1.00 81.00 83 MET A N 1
ATOM 672 C CA . MET A 1 83 ? -4.822 7.921 8.507 1.00 81.00 83 MET A CA 1
ATOM 673 C C . MET A 1 83 ? -4.340 9.329 8.881 1.00 81.00 83 MET A C 1
ATOM 675 O O . MET A 1 83 ? -4.981 10.305 8.512 1.00 81.00 83 MET A O 1
ATOM 679 N N . GLY A 1 84 ? -3.215 9.453 9.595 1.00 77.06 84 GLY A N 1
ATOM 680 C CA . GLY A 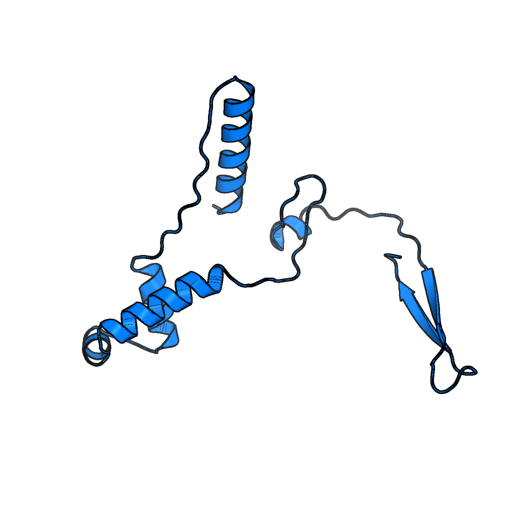1 84 ? -2.667 10.755 9.995 1.00 77.06 84 GLY A CA 1
ATOM 681 C C . GLY A 1 84 ? -1.998 11.511 8.845 1.00 77.06 84 GLY A C 1
ATOM 682 O O . GLY A 1 84 ? -2.064 12.737 8.795 1.00 77.06 84 GLY A O 1
ATOM 683 N N . CYS A 1 85 ? -1.376 10.783 7.914 1.00 66.50 85 CYS A N 1
ATOM 684 C CA . CYS A 1 85 ? -0.701 11.361 6.748 1.00 66.50 85 CYS A CA 1
ATOM 685 C C . CYS A 1 85 ? -1.561 11.316 5.477 1.00 66.50 85 CYS A C 1
ATOM 687 O O . CYS A 1 85 ? -1.226 11.986 4.506 1.00 66.50 85 CYS A O 1
ATOM 689 N N . CYS A 1 86 ? -2.669 10.568 5.489 1.00 71.50 86 CYS A N 1
ATOM 690 C CA . CYS A 1 86 ? -3.533 10.322 4.334 1.00 71.50 86 CYS A CA 1
ATOM 691 C C . CYS A 1 86 ? -2.770 9.768 3.116 1.00 71.50 86 CYS A C 1
ATOM 693 O O . CYS A 1 86 ? -3.010 10.181 1.982 1.00 71.50 86 CYS A O 1
ATOM 695 N N . THR A 1 87 ? -1.842 8.841 3.359 1.00 66.88 87 THR A N 1
ATOM 696 C CA . THR A 1 87 ? -1.014 8.206 2.326 1.00 66.88 87 THR A CA 1
ATOM 697 C C . THR A 1 87 ? -0.816 6.715 2.619 1.00 66.88 87 THR A C 1
ATOM 699 O O . THR A 1 87 ? -0.786 6.319 3.793 1.00 66.88 87 THR A O 1
ATOM 702 N N . PRO A 1 88 ? -0.652 5.874 1.579 1.00 74.94 88 PRO A N 1
ATOM 703 C CA . PRO A 1 88 ? -0.202 4.498 1.762 1.00 74.94 88 PRO A CA 1
ATOM 704 C C . PRO A 1 88 ? 1.242 4.463 2.290 1.00 74.94 88 PRO A C 1
ATOM 706 O O . PRO A 1 88 ? 2.024 5.381 2.038 1.00 74.94 88 PRO A O 1
ATOM 709 N N . LEU A 1 89 ? 1.579 3.403 3.021 1.00 71.81 89 LEU A N 1
ATOM 710 C CA . LEU A 1 89 ? 2.910 3.116 3.555 1.00 71.81 89 LEU A CA 1
ATOM 711 C C . LEU A 1 89 ? 3.510 1.898 2.851 1.00 71.81 89 LEU A C 1
ATOM 713 O O . LEU A 1 89 ? 2.792 0.980 2.450 1.00 71.81 89 LEU A O 1
ATOM 717 N N . SER A 1 90 ? 4.837 1.864 2.748 1.00 77.19 90 SER A N 1
ATOM 718 C CA . SER A 1 90 ? 5.553 0.675 2.287 1.00 77.19 90 SER A CA 1
ATOM 719 C C . SER A 1 90 ? 5.577 -0.426 3.357 1.00 77.19 90 SER A C 1
ATOM 721 O O . SER A 1 90 ? 5.494 -0.164 4.560 1.00 77.19 90 SER A O 1
ATOM 723 N N . ASN A 1 91 ? 5.777 -1.677 2.931 1.00 77.69 91 ASN A N 1
ATOM 724 C CA . ASN A 1 91 ? 5.925 -2.813 3.851 1.00 77.69 91 ASN A CA 1
ATOM 725 C C . ASN A 1 91 ? 7.084 -2.630 4.845 1.00 77.69 91 ASN A C 1
ATOM 727 O O . ASN A 1 91 ? 7.002 -3.094 5.980 1.00 77.69 91 ASN A O 1
ATOM 731 N N . PHE A 1 92 ? 8.160 -1.952 4.434 1.00 77.06 92 PHE A N 1
ATOM 732 C CA . PHE A 1 92 ? 9.297 -1.685 5.312 1.00 77.06 92 PHE A CA 1
ATOM 733 C C .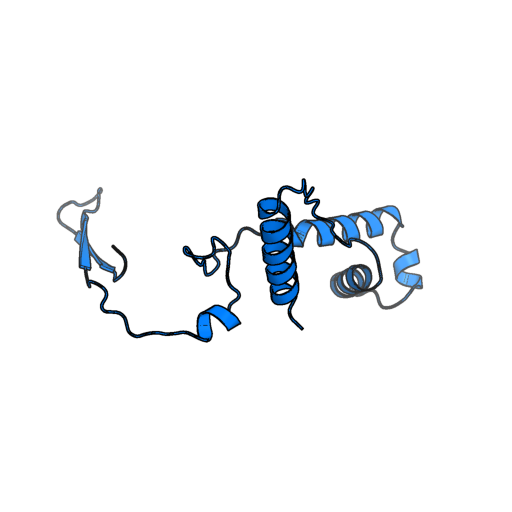 PHE A 1 92 ? 8.942 -0.667 6.401 1.00 77.06 92 PHE A C 1
ATOM 735 O O . PHE A 1 92 ? 9.224 -0.914 7.569 1.00 77.06 92 PHE A O 1
ATOM 742 N N . GLU A 1 93 ? 8.271 0.432 6.047 1.00 73.56 93 GLU A N 1
ATOM 743 C CA . GLU A 1 93 ? 7.850 1.471 6.998 1.00 73.56 93 GLU A CA 1
ATOM 744 C C . GLU A 1 93 ? 6.818 0.959 8.005 1.00 73.56 93 GLU A C 1
ATOM 746 O O . GLU A 1 93 ? 6.928 1.254 9.196 1.00 73.56 93 GLU A O 1
ATOM 751 N N . ALA A 1 94 ? 5.858 0.144 7.555 1.00 81.31 94 ALA A N 1
ATOM 752 C CA . ALA A 1 94 ? 4.871 -0.483 8.434 1.00 81.31 94 ALA A CA 1
ATOM 753 C C . ALA A 1 94 ? 5.534 -1.331 9.539 1.00 81.31 94 ALA A C 1
ATOM 755 O O . ALA A 1 94 ? 5.029 -1.392 10.659 1.00 81.31 94 ALA A O 1
ATOM 756 N N . GLY A 1 95 ? 6.695 -1.930 9.251 1.00 83.50 95 GLY A N 1
ATOM 757 C CA . GLY A 1 95 ? 7.454 -2.743 10.200 1.00 83.50 95 GLY A CA 1
ATOM 758 C C . GLY A 1 95 ? 8.295 -1.968 11.217 1.00 83.50 95 GLY A C 1
ATOM 759 O O . GLY A 1 95 ? 8.711 -2.547 12.219 1.00 83.50 95 GLY A O 1
ATOM 760 N N . GLN A 1 96 ? 8.565 -0.678 11.000 1.00 82.19 96 GLN A N 1
ATOM 761 C CA . GLN A 1 96 ? 9.518 0.068 11.833 1.00 82.19 96 GLN A CA 1
ATOM 762 C C . GLN A 1 96 ? 8.954 0.550 13.173 1.00 82.19 96 GLN A C 1
ATOM 764 O O . GLN A 1 96 ? 9.726 0.899 14.064 1.00 82.19 96 GLN A O 1
ATOM 769 N N . ASN A 1 97 ? 7.630 0.611 13.325 1.00 87.25 97 ASN A N 1
ATOM 770 C CA . ASN A 1 97 ? 6.993 1.286 14.458 1.00 87.25 97 ASN A CA 1
ATOM 771 C C . ASN A 1 97 ? 5.833 0.475 15.049 1.00 87.25 97 ASN A C 1
ATOM 773 O O . ASN A 1 97 ? 4.764 1.019 15.332 1.00 87.25 97 ASN A O 1
ATOM 777 N N . TYR A 1 98 ? 6.042 -0.830 15.225 1.00 89.62 98 TYR A N 1
ATOM 778 C CA . TYR A 1 98 ? 5.106 -1.668 15.968 1.00 89.62 98 TYR A CA 1
ATOM 779 C C . TYR A 1 98 ? 5.007 -1.210 17.425 1.00 89.62 98 TYR A C 1
ATOM 781 O O . TYR A 1 98 ? 6.016 -0.937 18.079 1.00 89.62 98 TYR A O 1
ATOM 789 N N . LYS A 1 99 ? 3.773 -1.126 17.924 1.00 87.25 99 LYS A N 1
ATOM 790 C CA . LYS A 1 99 ? 3.456 -0.755 19.304 1.00 87.25 99 LYS A CA 1
ATOM 791 C C . LYS A 1 99 ? 2.392 -1.692 19.841 1.00 87.25 99 LYS A C 1
ATOM 793 O O . LYS A 1 99 ? 1.408 -1.952 19.150 1.00 87.25 99 LYS A O 1
ATOM 798 N N . ASP A 1 100 ? 2.570 -2.130 21.079 1.00 92.69 100 ASP A N 1
ATOM 799 C CA . ASP A 1 100 ? 1.529 -2.860 21.790 1.00 92.69 100 ASP A CA 1
ATOM 800 C C . ASP A 1 100 ? 0.324 -1.936 21.998 1.00 92.69 100 ASP A C 1
ATOM 802 O O . ASP A 1 100 ? 0.468 -0.794 22.444 1.00 92.69 100 ASP A O 1
ATOM 806 N N . THR A 1 101 ? -0.854 -2.417 21.610 1.00 88.44 101 THR A N 1
ATOM 807 C CA . THR A 1 101 ? -2.128 -1.703 21.724 1.00 88.44 101 THR A CA 1
ATOM 808 C C . THR A 1 101 ? -3.165 -2.668 22.282 1.00 88.44 101 THR A C 1
ATOM 810 O O . THR A 1 101 ? -3.207 -3.833 21.887 1.00 88.44 101 THR A O 1
ATOM 813 N N . ASP A 1 102 ? -3.981 -2.190 23.217 1.00 91.50 102 ASP A N 1
ATOM 814 C CA . ASP A 1 102 ? -5.084 -2.966 23.774 1.00 91.50 102 ASP A CA 1
ATOM 815 C C . ASP A 1 102 ? -6.302 -2.865 22.848 1.00 91.50 102 ASP A C 1
ATOM 817 O O . ASP A 1 102 ? -7.022 -1.864 22.858 1.00 91.50 102 ASP A O 1
ATOM 821 N N . ASP A 1 103 ? -6.536 -3.910 22.057 1.00 87.25 103 ASP A N 1
ATOM 822 C CA . ASP A 1 103 ? -7.698 -4.013 21.174 1.00 87.25 103 ASP A CA 1
ATOM 823 C C . ASP A 1 103 ? -8.812 -4.880 21.792 1.00 87.25 103 ASP A C 1
ATOM 825 O O . ASP A 1 103 ? -8.542 -5.872 22.482 1.00 87.25 103 ASP A O 1
ATOM 829 N N . PRO A 1 104 ? -10.094 -4.551 21.552 1.00 89.69 104 PRO A N 1
ATOM 830 C CA . PRO A 1 104 ? -11.206 -5.352 22.044 1.00 89.69 104 PRO A CA 1
ATOM 831 C C . PRO A 1 104 ? -11.280 -6.694 21.307 1.00 89.69 104 PRO A C 1
ATOM 833 O O . PRO A 1 104 ? -11.355 -6.740 20.085 1.00 89.69 104 PRO A O 1
ATOM 836 N N . ILE A 1 105 ? -11.358 -7.801 22.048 1.00 89.00 105 ILE A N 1
ATOM 837 C CA . ILE A 1 105 ? -11.612 -9.129 21.472 1.00 89.00 105 ILE A CA 1
ATOM 838 C C . ILE A 1 105 ? -13.119 -9.373 21.465 1.00 89.00 105 ILE A C 1
ATOM 840 O O . ILE A 1 105 ? -13.742 -9.500 22.523 1.00 89.00 105 ILE A O 1
ATOM 844 N N . VAL A 1 106 ? -13.709 -9.461 20.275 1.00 85.31 106 VAL A N 1
ATOM 845 C CA . VAL A 1 106 ? -15.156 -9.620 20.100 1.00 85.31 106 VAL A CA 1
ATOM 846 C C . VAL A 1 106 ? -15.463 -10.939 19.402 1.00 85.31 106 VAL A C 1
ATOM 848 O O . VAL A 1 106 ? -14.850 -11.285 18.394 1.00 85.31 106 VAL A O 1
ATOM 851 N N . TRP A 1 107 ? -16.450 -11.664 19.930 1.00 88.75 107 TRP A N 1
ATOM 852 C CA . TRP A 1 107 ? -17.018 -12.857 19.306 1.00 88.75 107 TRP A CA 1
ATOM 853 C C . TRP A 1 107 ? -18.354 -12.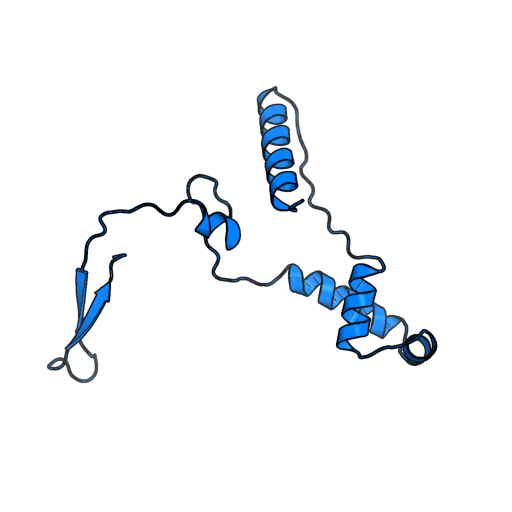503 18.655 1.00 88.75 107 TRP A C 1
ATOM 855 O O . TRP A 1 107 ? -19.258 -12.000 19.322 1.00 88.75 107 TRP A O 1
ATOM 865 N N . VAL A 1 108 ? -18.492 -12.783 17.360 1.00 85.56 108 VAL A N 1
ATOM 866 C CA . VAL A 1 108 ? -19.689 -12.477 16.569 1.00 85.56 108 VAL A CA 1
ATOM 867 C C . VAL A 1 108 ? -20.304 -13.775 16.061 1.00 85.56 108 VAL A C 1
ATOM 869 O O . VAL A 1 108 ? -19.625 -14.597 15.445 1.00 85.56 108 VAL A O 1
ATOM 872 N N . SER A 1 109 ? -21.600 -13.966 16.321 1.00 88.50 109 SER A N 1
ATOM 873 C CA . SER A 1 109 ? -22.353 -15.116 15.817 1.00 88.50 109 SER A CA 1
ATOM 874 C C . SER A 1 109 ? -23.191 -14.739 14.597 1.00 88.50 109 SER A C 1
ATOM 876 O O . SER A 1 109 ? -24.036 -13.848 14.690 1.00 88.50 109 SER A O 1
ATOM 878 N N . PHE A 1 110 ? -23.024 -15.463 13.496 1.00 87.12 110 PHE A N 1
ATOM 879 C CA . PHE A 1 110 ? -23.793 -15.324 12.266 1.00 87.12 110 PHE A CA 1
ATOM 880 C C . PHE A 1 110 ? -24.780 -16.486 12.138 1.00 87.12 110 PHE A C 1
ATOM 882 O O . PHE A 1 110 ? -24.384 -17.654 12.098 1.00 87.12 110 PHE A O 1
ATOM 889 N N . SER A 1 111 ? -26.073 -16.173 12.078 1.00 88.69 111 SER A N 1
ATOM 890 C CA . SER A 1 111 ? -27.108 -17.170 11.794 1.00 88.69 111 SER A CA 1
ATOM 891 C C . SER A 1 111 ? -27.088 -17.542 10.314 1.00 88.69 111 SER A C 1
ATOM 893 O O . SER A 1 111 ? -27.037 -16.665 9.450 1.00 88.69 111 SER A O 1
ATOM 895 N N . ILE A 1 112 ? -27.164 -18.837 10.016 1.00 88.12 112 ILE A N 1
ATOM 896 C CA . ILE A 1 112 ? -27.246 -19.324 8.639 1.00 88.12 112 ILE A CA 1
ATOM 897 C C . ILE A 1 112 ? -28.688 -19.144 8.149 1.00 88.12 112 ILE A C 1
ATOM 899 O O . ILE A 1 112 ? -29.634 -19.530 8.829 1.00 88.12 112 ILE A O 1
ATOM 903 N N . VAL A 1 113 ? -28.869 -18.575 6.953 1.00 86.44 113 VAL A N 1
ATOM 904 C CA . VAL A 1 113 ? -30.210 -18.340 6.376 1.00 86.44 113 VAL A CA 1
ATOM 905 C C . VAL A 1 113 ? -30.970 -19.656 6.148 1.00 86.44 113 VAL A C 1
ATOM 907 O O . VAL A 1 113 ? -32.186 -19.699 6.297 1.00 86.44 113 VAL A O 1
ATOM 910 N N . LEU A 1 114 ? -30.250 -20.727 5.798 1.00 83.69 114 LEU A N 1
ATOM 911 C CA . LEU A 1 114 ? -30.815 -22.043 5.486 1.00 83.69 114 LEU A CA 1
ATOM 912 C C . LEU A 1 114 ? -31.223 -22.849 6.733 1.00 83.69 114 LEU A C 1
ATOM 914 O O . LEU A 1 114 ? -32.192 -23.599 6.677 1.00 83.69 114 LEU A O 1
ATOM 918 N N . ASP A 1 115 ? -30.494 -22.697 7.840 1.00 86.75 115 ASP A N 1
ATOM 919 C CA . ASP A 1 115 ? -30.767 -23.376 9.109 1.00 86.75 115 ASP A CA 1
ATOM 920 C C . ASP A 1 115 ? -30.529 -22.402 10.281 1.00 86.75 115 ASP A C 1
ATOM 922 O O . ASP A 1 115 ? -29.385 -22.206 10.702 1.00 86.75 115 ASP A O 1
ATOM 926 N N . PRO A 1 116 ? -31.596 -21.792 10.834 1.00 81.56 116 PRO A N 1
ATOM 927 C CA . PRO A 1 116 ? -31.487 -20.818 11.920 1.00 81.56 116 PRO A CA 1
ATOM 928 C C . PRO A 1 116 ? -31.006 -21.413 13.250 1.00 81.56 116 PRO A C 1
ATOM 930 O O . PRO A 1 116 ? -30.660 -20.665 14.168 1.00 81.56 116 PRO A O 1
ATOM 933 N N . THR A 1 117 ? -31.025 -22.742 13.385 1.00 85.75 117 THR A N 1
ATOM 934 C CA . THR A 1 117 ? -30.608 -23.449 14.603 1.00 85.75 117 THR A CA 1
ATOM 935 C C . THR A 1 117 ? -29.089 -23.525 14.729 1.00 85.75 117 THR A C 1
ATOM 937 O O . THR A 1 117 ? -28.567 -23.611 15.842 1.00 85.75 117 THR A O 1
ATOM 940 N N . VAL A 1 118 ? -28.371 -23.445 13.607 1.00 84.38 118 VAL A N 1
ATOM 941 C CA . VAL A 1 118 ? -26.909 -23.485 13.554 1.00 84.38 118 VAL A CA 1
ATOM 942 C C . VAL A 1 118 ? -26.359 -22.065 13.417 1.00 84.38 118 VAL A C 1
ATOM 944 O O . VAL A 1 118 ? -26.775 -21.287 12.557 1.00 84.38 118 VAL A O 1
ATOM 947 N N . LYS A 1 119 ? -25.394 -21.716 14.275 1.00 86.25 119 LYS A N 1
ATOM 948 C CA . LYS A 1 119 ? -24.711 -20.417 14.259 1.00 86.25 119 LYS A CA 1
ATOM 949 C C . LYS A 1 119 ? -23.232 -20.600 13.961 1.00 86.25 119 LYS A C 1
ATOM 951 O O . LYS A 1 119 ? -22.563 -21.400 14.611 1.00 86.25 119 LYS A O 1
ATOM 956 N N . LEU A 1 120 ? -22.722 -19.823 13.013 1.00 84.69 120 LEU A N 1
ATOM 957 C CA . LEU A 1 120 ? -21.289 -19.668 12.792 1.00 84.69 120 LEU A CA 1
ATOM 958 C C . LEU A 1 120 ? -20.762 -18.644 13.786 1.00 84.69 120 LEU A C 1
ATOM 960 O O . LEU A 1 120 ? -21.399 -17.620 14.003 1.00 84.69 120 LEU A O 1
ATOM 964 N N . VAL A 1 121 ? -19.612 -18.906 14.389 1.00 87.25 121 VAL A N 1
ATOM 965 C CA . VAL A 1 121 ? -18.992 -17.988 15.343 1.00 87.25 121 VAL A CA 1
ATOM 966 C C . VAL A 1 121 ? -17.627 -17.592 14.800 1.00 87.25 121 VAL A C 1
ATOM 968 O O . VAL A 1 121 ? -16.825 -18.462 14.467 1.00 87.25 121 VAL A O 1
ATOM 971 N N . ALA A 1 122 ? -17.374 -16.290 14.708 1.00 82.88 122 ALA A N 1
ATOM 972 C CA . ALA A 1 122 ? -16.076 -15.726 14.361 1.00 82.88 122 ALA A CA 1
ATOM 973 C C . ALA A 1 122 ? -15.575 -14.835 15.500 1.00 82.88 122 ALA A C 1
ATOM 975 O O . ALA A 1 122 ? -16.373 -14.297 16.269 1.00 82.88 122 ALA A O 1
ATOM 976 N N . TRP A 1 123 ? -14.260 -14.670 15.593 1.00 87.75 123 TRP A N 1
ATOM 977 C CA . TRP A 1 123 ? -13.635 -13.712 16.499 1.00 87.75 123 TRP A CA 1
ATOM 978 C C . TRP A 1 123 ? -12.899 -12.643 15.689 1.00 87.75 123 TRP A C 1
ATOM 980 O O . TRP A 1 123 ? -12.403 -12.926 14.598 1.00 87.75 123 TRP A O 1
ATOM 990 N N . THR A 1 124 ? -12.858 -11.419 16.207 1.00 81.31 124 THR A N 1
ATOM 991 C CA . THR A 1 124 ? -12.128 -10.291 15.615 1.00 81.31 124 THR A CA 1
ATOM 992 C C . THR A 1 124 ? -11.555 -9.397 16.712 1.00 81.31 124 THR A C 1
ATOM 994 O O . THR A 1 124 ? -12.117 -9.324 17.808 1.00 81.31 124 THR A O 1
ATOM 997 N N . THR A 1 125 ? -10.445 -8.724 16.413 1.00 85.44 125 THR A N 1
ATOM 998 C CA . THR A 1 125 ? -9.881 -7.628 17.221 1.00 85.44 125 THR A CA 1
ATOM 999 C C . THR A 1 125 ? -10.195 -6.247 16.639 1.00 85.44 125 THR A C 1
ATOM 1001 O O . THR A 1 125 ? -9.985 -5.236 17.297 1.00 85.44 125 THR A O 1
ATOM 1004 N N . THR A 1 126 ? -10.739 -6.195 15.419 1.00 87.19 126 THR A N 1
ATOM 1005 C CA . THR A 1 126 ? -11.147 -4.968 14.721 1.00 87.19 126 THR A CA 1
ATOM 1006 C C . THR A 1 126 ? -12.652 -5.047 14.417 1.00 87.19 126 THR A C 1
ATOM 1008 O O . THR A 1 126 ? -13.021 -5.596 13.370 1.00 87.19 126 THR A O 1
ATOM 1011 N N . PRO A 1 127 ? -13.527 -4.643 15.358 1.00 75.56 127 PRO A N 1
ATOM 1012 C CA . PRO A 1 127 ? -14.980 -4.662 15.170 1.00 75.56 127 PRO A CA 1
ATOM 1013 C C . PRO A 1 127 ? -15.488 -3.610 14.174 1.00 75.56 127 PRO A C 1
ATOM 1015 O O . PRO A 1 127 ? -14.777 -2.608 13.932 1.00 75.56 127 PRO A O 1
#

InterPro domains:
  IPR002300 Aminoacyl-tRNA synthetase, class Ia [PF00133] (6-76)
  IPR014729 Rossmann-like alpha/beta/alpha sandwich fold [G3DSA:3.40.50.620] (4-112)
  IPR023586 Isoleucine-tRNA ligase, type 2 [PTHR42780] (5-77)

Radius of gyration: 24.52 Å; chains: 1; bounding box: 51×57×60 Å